Protein AF-A0A972W220-F1 (afdb_monomer_lite)

Structure (mmCIF, N/CA/C/O backbone):
data_AF-A0A972W220-F1
#
_entry.id   AF-A0A972W220-F1
#
loop_
_atom_site.group_PDB
_atom_site.id
_atom_site.type_symbol
_atom_site.label_atom_id
_atom_site.label_alt_id
_atom_site.label_comp_id
_atom_site.label_asym_id
_atom_site.label_entity_id
_atom_site.label_seq_id
_atom_site.pdbx_PDB_ins_code
_atom_site.Cartn_x
_atom_site.Cartn_y
_atom_site.Cartn_z
_atom_site.occupancy
_atom_site.B_iso_or_equiv
_atom_site.auth_seq_id
_atom_site.auth_comp_id
_atom_site.auth_asym_id
_atom_site.auth_atom_id
_atom_site.pdbx_PDB_model_num
ATOM 1 N N . MET A 1 1 ? 9.318 20.032 33.972 1.00 47.78 1 MET A N 1
ATOM 2 C CA . MET A 1 1 ? 9.803 18.734 33.452 1.00 47.78 1 MET A CA 1
ATOM 3 C C . MET A 1 1 ? 9.676 18.741 31.937 1.00 47.78 1 MET A C 1
ATOM 5 O O . MET A 1 1 ? 8.560 18.712 31.434 1.00 47.78 1 MET A O 1
ATOM 9 N N . PHE A 1 2 ? 10.791 18.842 31.211 1.00 47.16 2 PHE A N 1
ATOM 10 C CA . PHE A 1 2 ? 10.798 18.618 29.764 1.00 47.16 2 PHE A CA 1
ATOM 11 C C . PHE A 1 2 ? 10.597 17.121 29.523 1.00 47.16 2 PHE A C 1
ATOM 13 O O . PHE A 1 2 ? 11.426 16.321 29.953 1.00 47.16 2 PHE A O 1
ATOM 20 N N . LYS A 1 3 ? 9.493 16.726 28.880 1.00 51.78 3 LYS A N 1
ATOM 21 C CA . LYS A 1 3 ? 9.379 15.363 28.352 1.00 51.78 3 LYS A CA 1
ATOM 22 C C . LYS A 1 3 ? 10.434 15.221 27.248 1.00 51.78 3 LYS A C 1
ATOM 24 O O . LYS A 1 3 ? 10.446 16.069 26.350 1.00 51.78 3 LYS A O 1
ATOM 29 N N . PRO A 1 4 ? 11.330 14.222 27.296 1.00 51.16 4 PRO A N 1
ATOM 30 C CA . PRO A 1 4 ? 12.217 13.966 26.173 1.00 51.16 4 PRO A CA 1
ATOM 31 C C . PRO A 1 4 ? 11.346 13.690 24.943 1.00 51.16 4 PRO A C 1
ATOM 33 O O . PRO A 1 4 ? 10.414 12.890 25.015 1.00 51.16 4 PRO A O 1
ATOM 36 N N . LYS A 1 5 ? 11.603 14.399 23.835 1.00 55.78 5 LYS A N 1
ATOM 37 C CA . LYS A 1 5 ? 10.989 14.072 22.543 1.00 55.78 5 LYS A CA 1
ATOM 38 C C . LYS A 1 5 ? 11.353 12.621 22.246 1.00 55.78 5 LYS A C 1
ATOM 40 O O . LYS A 1 5 ? 12.543 12.309 22.187 1.00 55.78 5 LYS A O 1
ATOM 45 N N . GLU A 1 6 ? 10.354 11.754 22.109 1.00 55.34 6 GLU A N 1
ATOM 46 C CA . GLU A 1 6 ? 10.568 10.394 21.622 1.00 55.34 6 GLU A CA 1
ATOM 47 C C . GLU A 1 6 ? 11.373 10.493 20.325 1.00 55.34 6 GLU A C 1
ATOM 49 O O . GLU A 1 6 ? 10.974 11.189 19.386 1.00 55.34 6 GLU A O 1
ATOM 54 N N . LYS A 1 7 ? 12.571 9.895 20.311 1.00 63.00 7 LYS A N 1
ATOM 55 C CA . LYS A 1 7 ? 13.393 9.859 19.105 1.00 63.00 7 LYS A CA 1
ATOM 56 C C . LYS A 1 7 ? 12.599 9.097 18.055 1.00 63.00 7 LYS A C 1
ATOM 58 O O . LYS A 1 7 ? 12.294 7.922 18.243 1.00 63.00 7 LYS A O 1
ATOM 63 N N . SER A 1 8 ? 12.270 9.777 16.963 1.00 65.44 8 SER A N 1
ATOM 64 C CA . SER A 1 8 ? 11.749 9.128 15.768 1.00 65.44 8 SER A CA 1
ATOM 65 C C . SER A 1 8 ? 12.727 8.027 15.341 1.00 65.44 8 SER A C 1
ATOM 67 O O . SER A 1 8 ? 13.936 8.292 15.342 1.00 65.44 8 SER A O 1
ATOM 69 N N . PRO A 1 9 ? 12.240 6.825 14.990 1.00 68.62 9 PRO A N 1
ATOM 70 C CA . PRO A 1 9 ? 13.105 5.741 14.547 1.00 68.62 9 PRO A CA 1
ATOM 71 C C . PRO A 1 9 ? 13.945 6.196 13.355 1.00 68.62 9 PRO A C 1
ATOM 73 O O . PRO A 1 9 ? 13.474 6.921 12.476 1.00 68.62 9 PRO A O 1
ATOM 76 N N . THR A 1 10 ? 15.205 5.783 13.343 1.00 75.75 10 THR A N 1
ATOM 77 C CA . THR A 1 10 ? 16.113 6.047 12.228 1.00 75.75 10 THR A CA 1
ATOM 78 C C . THR A 1 10 ? 15.713 5.221 11.002 1.00 75.75 10 THR A C 1
ATOM 80 O O . THR A 1 10 ? 15.038 4.187 11.098 1.00 75.75 10 THR A O 1
ATOM 83 N N . THR A 1 11 ? 16.149 5.659 9.820 1.00 68.25 11 THR A N 1
ATOM 84 C CA . THR A 1 11 ? 15.954 4.925 8.558 1.00 68.25 11 THR A CA 1
ATOM 85 C C . THR A 1 11 ? 16.510 3.501 8.636 1.00 68.25 11 THR A C 1
ATOM 87 O O . THR A 1 11 ? 15.911 2.565 8.104 1.00 68.25 11 THR A O 1
ATOM 90 N N . GLU A 1 12 ? 17.622 3.315 9.347 1.00 70.19 12 GLU A N 1
ATOM 91 C CA . GLU A 1 12 ? 18.289 2.023 9.511 1.00 70.19 12 GLU A CA 1
ATOM 92 C C . GLU A 1 12 ? 17.514 1.083 10.446 1.00 70.19 12 GLU A C 1
ATOM 94 O O . GLU A 1 12 ? 17.281 -0.077 10.102 1.00 70.19 12 GLU A O 1
ATOM 99 N N . GLU A 1 13 ? 17.004 1.589 11.573 1.00 69.31 13 GLU A N 1
ATOM 100 C CA . GLU A 1 13 ? 16.119 0.828 12.470 1.00 69.31 13 GLU A CA 1
ATOM 101 C C . GLU A 1 13 ? 14.826 0.404 11.763 1.00 69.31 13 GLU A C 1
ATOM 103 O O . GLU A 1 13 ? 14.391 -0.744 11.884 1.00 69.31 13 GLU A O 1
ATOM 108 N N . THR A 1 14 ? 14.247 1.303 10.966 1.00 70.94 14 THR A N 1
ATOM 109 C CA . THR A 1 14 ? 13.026 1.036 10.192 1.00 70.94 14 THR A CA 1
ATOM 110 C C . THR A 1 14 ? 13.269 -0.022 9.114 1.00 70.94 14 THR A C 1
ATOM 112 O O . THR A 1 14 ? 12.505 -0.980 8.999 1.00 70.94 14 THR A O 1
ATOM 115 N N . SER A 1 15 ? 14.372 0.090 8.370 1.00 66.31 15 SER A N 1
ATOM 116 C CA . SER A 1 15 ? 14.747 -0.883 7.333 1.00 66.31 15 SER A CA 1
ATOM 117 C C . SER A 1 15 ? 15.001 -2.271 7.921 1.00 66.31 15 SER A C 1
ATOM 119 O O . SER A 1 15 ? 14.608 -3.287 7.339 1.00 66.31 15 SER A O 1
ATOM 121 N N . ARG A 1 16 ? 15.607 -2.330 9.112 1.00 72.19 16 ARG A N 1
ATOM 122 C CA . ARG A 1 16 ? 15.859 -3.580 9.836 1.00 72.19 16 ARG A CA 1
ATOM 123 C C . ARG A 1 16 ? 14.563 -4.216 10.328 1.00 72.19 16 ARG A C 1
ATOM 125 O O . ARG A 1 16 ? 14.398 -5.423 10.179 1.00 72.19 16 ARG A O 1
ATOM 132 N N . LEU A 1 17 ? 13.628 -3.420 10.850 1.00 74.25 17 LEU A N 1
ATOM 133 C CA . LEU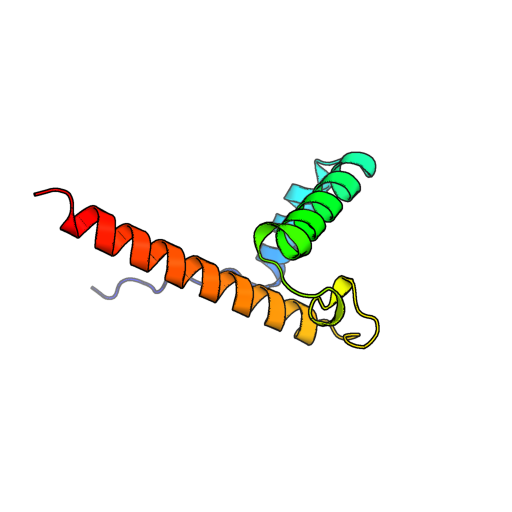 A 1 17 ? 12.303 -3.894 11.253 1.00 74.25 17 LEU A CA 1
ATOM 134 C C . LEU A 1 17 ? 11.546 -4.490 10.061 1.00 74.25 17 LEU A C 1
ATOM 136 O O . LEU A 1 17 ? 11.068 -5.617 10.149 1.00 74.25 17 LEU A O 1
ATOM 140 N N . ILE A 1 18 ? 11.486 -3.768 8.938 1.00 74.19 18 ILE A N 1
ATOM 141 C CA . ILE A 1 18 ? 10.838 -4.249 7.711 1.00 74.19 18 ILE A CA 1
ATOM 142 C C . ILE A 1 18 ? 11.508 -5.542 7.246 1.00 74.19 18 ILE A C 1
ATOM 144 O O . ILE A 1 18 ? 10.823 -6.530 7.008 1.00 74.19 18 ILE A O 1
ATOM 148 N N . SER A 1 19 ? 12.839 -5.593 7.211 1.00 73.94 19 SER A N 1
ATOM 149 C CA . SER A 1 19 ? 13.568 -6.803 6.814 1.00 73.94 19 SER A CA 1
ATOM 150 C C . SER A 1 19 ? 13.269 -7.996 7.724 1.00 73.94 19 SER A C 1
ATOM 152 O O . SER A 1 19 ? 13.103 -9.107 7.232 1.00 73.94 19 SER A O 1
ATOM 154 N N . VAL A 1 20 ? 13.149 -7.785 9.037 1.00 79.38 20 VAL A N 1
ATOM 155 C CA . VAL A 1 20 ? 12.787 -8.833 10.008 1.00 79.38 20 VAL A CA 1
ATOM 156 C C . VAL A 1 20 ? 11.328 -9.271 9.868 1.00 79.38 20 VAL A C 1
ATOM 158 O O . VAL A 1 20 ? 11.020 -10.446 10.050 1.00 79.38 20 VAL A O 1
ATOM 161 N N . LEU A 1 21 ? 10.416 -8.351 9.557 1.00 74.38 21 LEU A N 1
ATOM 162 C CA . LEU A 1 21 ? 9.015 -8.686 9.303 1.00 74.38 21 LEU A CA 1
ATOM 163 C C . LEU A 1 21 ? 8.887 -9.493 8.009 1.00 74.38 21 LEU A C 1
ATOM 165 O O . LEU A 1 21 ? 8.246 -10.540 7.999 1.00 74.38 21 LEU A O 1
ATOM 169 N N . PHE A 1 22 ? 9.562 -9.055 6.947 1.00 76.56 22 PHE A N 1
ATOM 170 C CA . PHE A 1 22 ? 9.542 -9.720 5.650 1.00 76.56 22 PHE A CA 1
ATOM 171 C C . PHE A 1 22 ? 10.331 -11.034 5.641 1.00 76.56 22 PHE A C 1
ATOM 173 O O . PHE A 1 22 ? 9.959 -11.947 4.910 1.00 76.56 22 PHE A O 1
ATOM 180 N N . SER A 1 23 ? 11.379 -11.200 6.453 1.00 81.44 23 SER A N 1
ATOM 181 C CA . SER A 1 23 ? 12.159 -12.450 6.502 1.00 81.44 23 SER A CA 1
ATOM 182 C C . SER A 1 23 ? 11.364 -13.652 7.019 1.00 81.44 23 SER A C 1
ATOM 184 O O . SER A 1 23 ? 11.735 -14.788 6.741 1.00 81.44 23 SER A O 1
ATOM 186 N N . ARG A 1 24 ? 10.255 -13.412 7.727 1.00 81.56 24 ARG A N 1
ATOM 187 C CA . ARG A 1 24 ? 9.347 -14.455 8.233 1.00 81.56 24 ARG A CA 1
ATOM 188 C C . ARG A 1 24 ? 8.399 -15.007 7.169 1.00 81.56 24 ARG A C 1
ATOM 190 O O . ARG A 1 24 ? 7.707 -15.988 7.432 1.00 81.56 24 ARG A O 1
ATOM 197 N N . PHE A 1 25 ? 8.348 -14.379 5.997 1.00 85.50 25 PHE A N 1
ATOM 198 C CA . PHE A 1 25 ? 7.508 -14.802 4.887 1.00 85.50 25 PHE A CA 1
ATOM 199 C C . PHE A 1 25 ? 8.356 -15.482 3.810 1.00 85.50 25 PHE A C 1
ATOM 201 O O . PHE A 1 25 ? 9.419 -14.986 3.419 1.00 85.50 25 PHE A O 1
ATOM 208 N N . ASP A 1 26 ? 7.863 -16.616 3.315 1.00 88.25 26 ASP A N 1
ATOM 209 C CA . ASP A 1 26 ? 8.349 -17.212 2.075 1.00 88.25 26 ASP A CA 1
ATOM 210 C C . ASP A 1 26 ? 8.058 -16.284 0.877 1.00 88.25 26 ASP A C 1
ATOM 212 O O . ASP A 1 26 ? 7.350 -15.277 0.985 1.00 88.25 26 ASP A O 1
ATOM 216 N N . ALA A 1 27 ? 8.674 -16.579 -0.268 1.00 86.88 27 ALA A N 1
ATOM 217 C CA . ALA A 1 27 ? 8.531 -15.753 -1.465 1.00 86.88 27 ALA A CA 1
ATOM 218 C C . ALA A 1 27 ? 7.064 -15.629 -1.915 1.00 86.88 27 ALA A C 1
ATOM 220 O O . ALA A 1 27 ? 6.633 -14.540 -2.281 1.00 86.88 27 ALA A O 1
ATOM 221 N N . GLU A 1 28 ? 6.290 -16.710 -1.811 1.00 89.88 28 GLU A N 1
ATOM 222 C CA . GLU A 1 28 ? 4.878 -16.745 -2.195 1.00 89.88 28 GLU A CA 1
ATOM 223 C C . GLU A 1 28 ? 4.035 -15.795 -1.334 1.00 89.88 28 GLU A C 1
ATOM 225 O O . GLU A 1 28 ? 3.294 -14.964 -1.860 1.00 89.88 28 GLU A O 1
ATOM 230 N N . LYS A 1 29 ? 4.210 -15.829 -0.009 1.00 85.44 29 LYS A N 1
ATOM 231 C CA . LYS A 1 29 ? 3.523 -14.925 0.920 1.00 85.44 29 LYS A CA 1
ATOM 232 C C . LYS A 1 29 ? 3.927 -13.474 0.728 1.00 85.44 29 LYS A C 1
ATOM 234 O O . LYS A 1 29 ? 3.077 -12.603 0.883 1.00 85.44 29 LYS A O 1
ATOM 239 N N . LYS A 1 30 ? 5.189 -13.196 0.386 1.00 84.44 30 LYS A N 1
ATOM 240 C CA . LYS A 1 30 ? 5.629 -11.831 0.050 1.00 84.44 30 LYS A CA 1
ATOM 241 C C . LYS A 1 30 ? 4.905 -11.313 -1.184 1.00 84.44 30 LYS A C 1
ATOM 243 O O . LYS A 1 30 ? 4.366 -10.213 -1.140 1.00 84.44 30 LYS A O 1
ATOM 248 N N . THR A 1 31 ? 4.856 -12.113 -2.246 1.00 87.19 31 THR A N 1
ATOM 249 C CA . THR A 1 31 ? 4.128 -11.770 -3.472 1.00 87.19 31 THR A CA 1
ATOM 250 C C . THR A 1 31 ? 2.644 -11.565 -3.193 1.00 87.19 31 THR A C 1
ATOM 252 O O . THR A 1 31 ? 2.081 -10.567 -3.630 1.00 87.19 31 THR A O 1
ATOM 255 N N . LEU A 1 32 ? 2.020 -12.443 -2.403 1.00 89.44 32 LEU A N 1
ATOM 256 C CA . LEU A 1 32 ? 0.626 -12.282 -1.994 1.00 89.44 32 LEU A CA 1
ATOM 257 C C . LEU A 1 32 ? 0.398 -10.953 -1.257 1.00 89.44 32 LEU A C 1
ATOM 259 O O . LEU A 1 32 ? -0.549 -10.239 -1.568 1.00 89.44 32 LEU A O 1
ATOM 263 N N . LEU A 1 33 ? 1.269 -10.605 -0.306 1.00 85.69 33 LEU A N 1
ATOM 264 C CA . LEU A 1 33 ? 1.186 -9.353 0.453 1.00 85.69 33 LEU A CA 1
ATOM 265 C C . LEU A 1 33 ? 1.294 -8.119 -0.447 1.00 85.69 33 LEU A C 1
ATOM 267 O O . LEU A 1 33 ? 0.511 -7.187 -0.287 1.00 85.69 33 LEU A O 1
ATOM 271 N N . LEU A 1 34 ? 2.234 -8.120 -1.394 1.00 86.44 34 LEU A N 1
ATOM 272 C CA . LEU A 1 34 ? 2.395 -7.023 -2.351 1.00 86.44 34 LEU A CA 1
ATOM 273 C C . LEU A 1 34 ? 1.163 -6.892 -3.254 1.00 86.44 34 LEU A C 1
ATOM 275 O O . LEU A 1 34 ? 0.611 -5.804 -3.367 1.00 86.44 34 LEU A O 1
ATOM 279 N N . ASN A 1 35 ? 0.646 -8.007 -3.774 1.00 90.38 35 ASN A N 1
ATOM 280 C CA . ASN A 1 35 ? -0.565 -8.004 -4.595 1.00 90.38 35 ASN A CA 1
ATOM 281 C C . ASN A 1 35 ? -1.799 -7.507 -3.824 1.00 90.38 35 ASN A C 1
ATOM 283 O O . ASN A 1 35 ? -2.669 -6.861 -4.402 1.00 90.38 35 ASN A O 1
ATOM 287 N N . LEU A 1 36 ? -1.896 -7.797 -2.521 1.00 90.38 36 LEU A N 1
ATOM 288 C CA . LEU A 1 36 ? -2.967 -7.268 -1.670 1.00 90.38 36 LEU A CA 1
ATOM 289 C C . LEU A 1 36 ? -2.852 -5.750 -1.489 1.00 90.38 36 LEU A C 1
ATOM 291 O O . LEU A 1 36 ? -3.870 -5.060 -1.509 1.00 90.38 36 LEU A O 1
ATOM 295 N N . ILE A 1 37 ? -1.631 -5.229 -1.341 1.00 86.62 37 ILE A N 1
ATOM 296 C CA . ILE A 1 37 ? -1.384 -3.782 -1.280 1.00 86.62 37 ILE A CA 1
ATOM 297 C C . ILE A 1 37 ? -1.794 -3.128 -2.603 1.00 86.62 37 ILE A C 1
ATOM 299 O O . ILE A 1 37 ? -2.526 -2.138 -2.583 1.00 86.62 37 ILE A O 1
ATOM 303 N N . ASP A 1 38 ? -1.396 -3.705 -3.736 1.00 90.50 38 ASP A N 1
ATOM 304 C CA . ASP A 1 38 ? -1.771 -3.207 -5.062 1.00 90.50 38 ASP A CA 1
ATOM 305 C C . ASP A 1 38 ? -3.288 -3.223 -5.248 1.00 90.50 38 ASP A C 1
ATOM 307 O O . ASP A 1 38 ? -3.880 -2.224 -5.658 1.00 90.50 38 ASP A O 1
ATOM 311 N N . HIS A 1 39 ? -3.943 -4.326 -4.875 1.00 91.75 39 HIS A N 1
ATOM 312 C CA . HIS A 1 39 ? -5.394 -4.444 -4.960 1.00 91.75 39 HIS A CA 1
ATOM 313 C C . HIS A 1 39 ? -6.099 -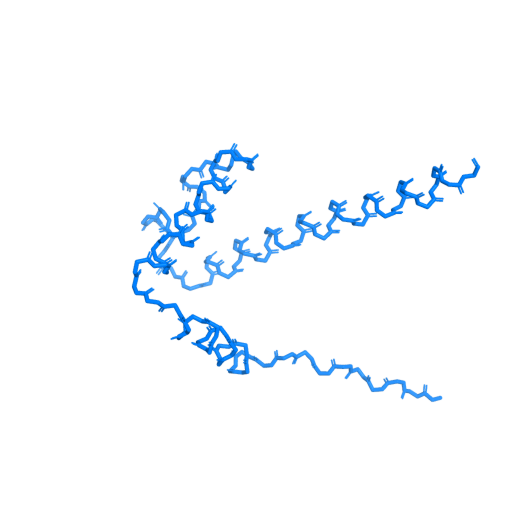3.359 -4.145 1.00 91.75 39 HIS A C 1
ATOM 315 O O . HIS A 1 39 ? -6.992 -2.697 -4.672 1.00 91.75 39 HIS A O 1
ATOM 321 N N . PHE A 1 40 ? -5.672 -3.144 -2.901 1.00 87.88 40 PHE A N 1
ATOM 322 C CA . PHE A 1 40 ? -6.231 -2.118 -2.025 1.00 87.88 40 PHE A CA 1
ATOM 323 C C . PHE A 1 40 ? -6.068 -0.708 -2.614 1.00 87.88 40 PHE A C 1
ATOM 325 O O . PHE A 1 40 ? -7.018 0.075 -2.657 1.00 87.88 40 PHE A O 1
ATOM 332 N N . VAL A 1 41 ? -4.878 -0.380 -3.121 1.00 89.00 41 VAL A N 1
ATOM 333 C CA . VAL A 1 41 ? -4.594 0.937 -3.713 1.00 89.00 41 VAL A CA 1
ATOM 334 C C . VAL A 1 41 ? -5.432 1.178 -4.973 1.00 89.00 41 VAL A C 1
ATOM 336 O O . VAL A 1 41 ? -6.039 2.242 -5.119 1.00 89.00 41 VAL A O 1
ATOM 339 N N . LEU A 1 42 ? -5.501 0.194 -5.871 1.00 91.12 42 LEU A N 1
ATOM 340 C CA . LEU A 1 42 ? -6.167 0.346 -7.164 1.00 91.12 42 LEU A CA 1
ATOM 341 C C . LEU A 1 42 ? -7.694 0.235 -7.072 1.00 91.12 42 LEU A C 1
ATOM 343 O O . LEU A 1 42 ? -8.399 0.978 -7.750 1.00 91.12 42 LEU A O 1
ATOM 347 N N . ASN A 1 43 ? -8.219 -0.680 -6.254 1.00 91.25 43 ASN A N 1
ATOM 348 C CA . ASN A 1 43 ? -9.647 -1.018 -6.250 1.00 91.25 43 ASN A CA 1
ATOM 349 C C . ASN A 1 43 ? -10.403 -0.336 -5.111 1.00 91.25 43 ASN A C 1
ATOM 351 O O . ASN A 1 43 ? -11.451 0.267 -5.353 1.00 91.25 43 ASN A O 1
ATOM 355 N N . ASP A 1 44 ? -9.865 -0.382 -3.891 1.00 85.00 44 ASP A N 1
ATOM 356 C CA . ASP A 1 44 ? -10.555 0.164 -2.719 1.00 85.00 44 ASP A CA 1
ATOM 357 C C . ASP A 1 44 ? -10.369 1.680 -2.633 1.00 85.00 44 ASP A C 1
ATOM 359 O O . ASP A 1 44 ? -11.340 2.429 -2.496 1.00 85.00 44 ASP A O 1
ATOM 363 N N . LEU A 1 45 ? -9.126 2.152 -2.784 1.00 84.06 45 LEU A N 1
ATOM 364 C CA . LEU A 1 45 ? -8.819 3.586 -2.810 1.00 84.06 45 LEU A CA 1
ATOM 365 C C . LEU A 1 45 ? -9.063 4.233 -4.177 1.00 84.06 45 LEU A C 1
ATOM 367 O O . LEU A 1 45 ? -9.111 5.462 -4.260 1.00 84.06 45 LEU A O 1
ATOM 371 N N . LYS A 1 46 ? -9.240 3.430 -5.235 1.00 88.44 46 LYS A N 1
ATOM 372 C CA . LYS A 1 46 ? -9.469 3.893 -6.614 1.00 88.44 46 LYS A CA 1
ATOM 373 C C . LYS A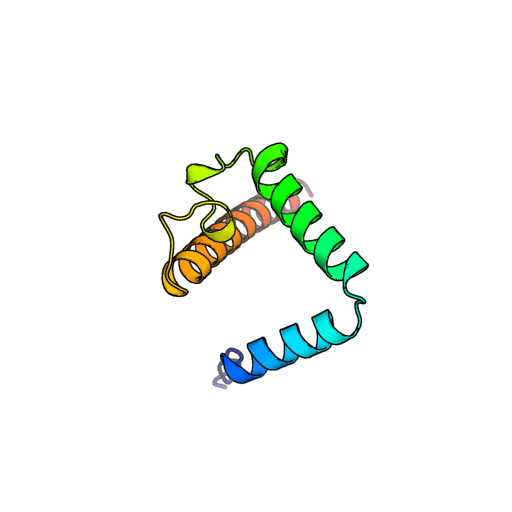 1 46 ? -8.373 4.830 -7.130 1.00 88.44 46 LYS A C 1
ATOM 375 O O . LYS A 1 46 ? -8.651 5.741 -7.912 1.00 88.44 46 LYS A O 1
ATOM 380 N N . ILE A 1 47 ? -7.132 4.626 -6.685 1.00 86.62 47 ILE A N 1
ATOM 381 C CA . ILE A 1 47 ? -5.984 5.389 -7.173 1.00 86.62 47 ILE A CA 1
ATOM 382 C C . ILE A 1 47 ? -5.601 4.824 -8.546 1.00 86.62 47 ILE A C 1
ATOM 384 O O . ILE A 1 47 ? -5.369 3.621 -8.657 1.00 86.62 47 ILE A O 1
ATOM 388 N N . PRO A 1 48 ? -5.535 5.649 -9.605 1.00 89.81 48 PRO A N 1
ATOM 389 C CA . PRO A 1 48 ? -5.138 5.171 -10.921 1.00 89.81 48 PRO A CA 1
ATOM 390 C C . PRO A 1 48 ? -3.723 4.586 -10.914 1.00 89.81 48 PRO A C 1
ATOM 392 O O . PRO A 1 48 ? -2.817 5.170 -10.327 1.00 89.81 48 PRO A O 1
ATOM 395 N N . GLU A 1 49 ? -3.511 3.494 -11.649 1.00 89.94 49 GLU A N 1
ATOM 396 C CA . GLU A 1 49 ? -2.217 2.795 -11.732 1.00 89.94 49 GLU A CA 1
ATOM 397 C C . GLU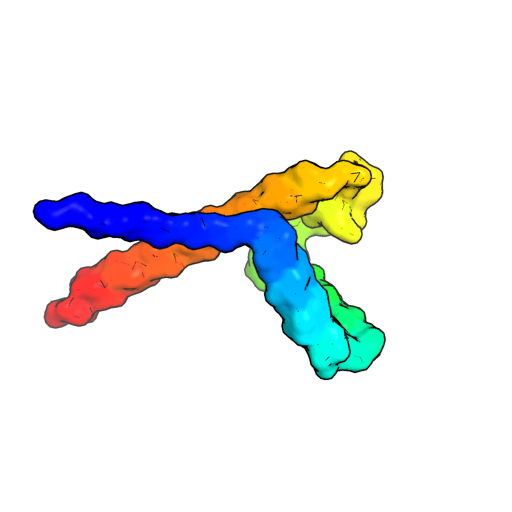 A 1 49 ? -1.057 3.721 -12.122 1.00 89.94 49 GLU A C 1
ATOM 399 O O . GLU A 1 49 ? 0.007 3.685 -11.513 1.00 89.94 49 GLU A O 1
ATOM 404 N N . HIS A 1 50 ? -1.291 4.655 -13.051 1.00 89.06 50 HIS A N 1
ATOM 405 C CA . HIS A 1 50 ? -0.291 5.643 -13.463 1.00 89.06 50 HIS A CA 1
ATOM 406 C C . HIS A 1 50 ? 0.121 6.627 -12.351 1.00 89.06 50 HIS A C 1
ATOM 408 O O . HIS A 1 50 ? 1.037 7.415 -12.557 1.00 89.06 50 HIS A O 1
ATOM 414 N N . GLN A 1 51 ? -0.546 6.639 -11.199 1.00 85.94 51 GLN A N 1
ATOM 415 C CA . GLN A 1 51 ? -0.180 7.461 -10.041 1.00 85.94 51 GLN A CA 1
ATOM 416 C C . GLN A 1 51 ? 0.537 6.652 -8.957 1.00 85.94 51 GLN A C 1
ATOM 418 O O . GLN A 1 51 ? 0.993 7.234 -7.976 1.00 85.94 51 GLN A O 1
ATOM 423 N N . VAL A 1 52 ? 0.635 5.329 -9.117 1.00 88.50 52 VAL A N 1
ATOM 424 C CA . VAL A 1 52 ? 1.280 4.426 -8.165 1.00 88.50 52 VAL A CA 1
ATOM 425 C C . VAL A 1 52 ? 2.742 4.228 -8.582 1.00 88.50 52 VAL A C 1
ATOM 427 O O . VAL A 1 52 ? 2.994 3.624 -9.625 1.00 88.50 52 VAL A O 1
ATOM 430 N N . PRO A 1 53 ? 3.729 4.691 -7.792 1.00 88.00 53 PRO A N 1
ATOM 431 C CA . PRO A 1 53 ? 5.120 4.730 -8.243 1.00 88.00 53 PRO A CA 1
ATOM 432 C C . PRO A 1 53 ? 5.719 3.366 -8.600 1.00 88.00 53 PRO A C 1
ATOM 434 O O . PRO A 1 53 ? 6.458 3.250 -9.564 1.00 88.00 53 PRO A O 1
ATOM 437 N N . TRP A 1 54 ? 5.386 2.306 -7.859 1.00 87.25 54 TRP A N 1
ATOM 438 C CA . TRP A 1 54 ? 5.931 0.962 -8.114 1.00 87.25 54 TRP A CA 1
ATOM 439 C C . TRP A 1 54 ? 5.225 0.194 -9.238 1.00 87.25 54 TRP A C 1
ATOM 441 O O . TRP A 1 54 ? 5.698 -0.872 -9.620 1.00 87.25 54 TRP A O 1
ATOM 451 N N . LEU A 1 55 ? 4.129 0.735 -9.778 1.00 87.25 55 LEU A N 1
ATOM 452 C CA . LEU A 1 55 ? 3.437 0.196 -10.954 1.00 87.25 55 LEU A CA 1
ATOM 453 C C . LEU A 1 55 ? 3.679 1.054 -12.205 1.00 87.25 55 LEU A C 1
ATOM 455 O O . LEU A 1 55 ? 3.324 0.649 -13.307 1.00 87.25 55 LEU A O 1
ATOM 459 N N . ASN A 1 56 ? 4.309 2.225 -12.061 1.00 85.25 56 ASN A N 1
ATOM 460 C CA . ASN A 1 56 ? 4.547 3.148 -13.160 1.00 85.25 56 ASN A CA 1
ATOM 461 C C . ASN A 1 56 ? 6.043 3.416 -13.363 1.00 85.25 56 ASN A C 1
ATOM 463 O O . ASN A 1 56 ? 6.692 4.089 -12.568 1.00 85.25 56 ASN A O 1
ATOM 467 N N . SER A 1 57 ? 6.550 2.995 -14.521 1.00 79.56 57 SER A N 1
ATOM 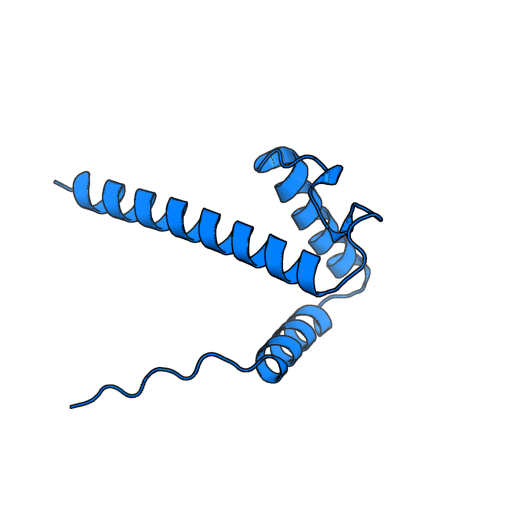468 C CA . SER A 1 57 ? 7.941 3.170 -14.958 1.00 79.56 57 SER A CA 1
ATOM 469 C C . SER A 1 57 ? 8.417 4.623 -15.093 1.00 79.56 57 SER A C 1
ATOM 471 O O . SER A 1 57 ? 9.603 4.853 -15.319 1.00 79.56 57 SER A O 1
ATOM 473 N N . ASN A 1 58 ? 7.523 5.610 -15.015 1.00 80.94 58 ASN A N 1
ATOM 474 C CA . ASN A 1 58 ? 7.886 7.028 -15.006 1.00 80.94 58 ASN A CA 1
ATOM 475 C C . ASN A 1 58 ? 8.372 7.502 -13.625 1.00 80.94 58 ASN A C 1
ATOM 477 O O . ASN A 1 58 ? 9.012 8.549 -13.546 1.00 80.94 58 ASN A O 1
ATOM 481 N N . PHE A 1 59 ? 8.105 6.740 -12.560 1.00 76.75 59 PHE A N 1
ATOM 482 C CA . PHE A 1 59 ? 8.571 7.009 -11.199 1.00 76.75 59 PHE A CA 1
ATOM 483 C C . PHE A 1 59 ? 9.701 6.033 -10.860 1.00 76.75 59 PHE A C 1
ATOM 485 O O . PHE A 1 59 ? 9.475 4.941 -10.352 1.00 76.75 59 PHE A O 1
ATOM 492 N N . ASN A 1 60 ? 10.933 6.408 -11.204 1.00 71.88 60 ASN A N 1
ATOM 493 C CA . ASN A 1 60 ? 12.092 5.506 -11.138 1.00 71.88 60 ASN A CA 1
ATOM 494 C C . ASN A 1 60 ? 13.043 5.783 -9.967 1.00 71.88 60 ASN A C 1
ATOM 496 O O . ASN A 1 60 ? 14.121 5.187 -9.910 1.00 71.88 60 ASN A O 1
ATOM 500 N N . ASN A 1 61 ? 12.703 6.693 -9.051 1.00 81.19 61 ASN A N 1
ATOM 501 C CA . ASN A 1 61 ? 13.556 6.999 -7.905 1.00 81.19 61 ASN A CA 1
ATOM 502 C C . ASN A 1 61 ? 12.867 6.665 -6.575 1.00 81.19 61 ASN A C 1
ATOM 504 O O . ASN A 1 61 ? 11.647 6.714 -6.445 1.00 81.19 61 ASN A O 1
ATOM 508 N N . LEU A 1 62 ? 13.686 6.334 -5.571 1.00 79.50 62 LEU A N 1
ATOM 509 C CA . LEU A 1 62 ? 13.247 5.998 -4.214 1.00 79.50 62 LEU A CA 1
ATOM 510 C C . LEU A 1 62 ? 12.396 7.114 -3.575 1.00 79.50 62 LEU A C 1
ATOM 512 O O . LEU A 1 62 ? 11.482 6.825 -2.801 1.00 79.50 62 LEU A O 1
ATOM 516 N N . ASP A 1 63 ? 12.694 8.375 -3.894 1.00 79.25 63 ASP A N 1
ATOM 517 C CA . ASP A 1 63 ? 12.034 9.539 -3.304 1.00 79.25 63 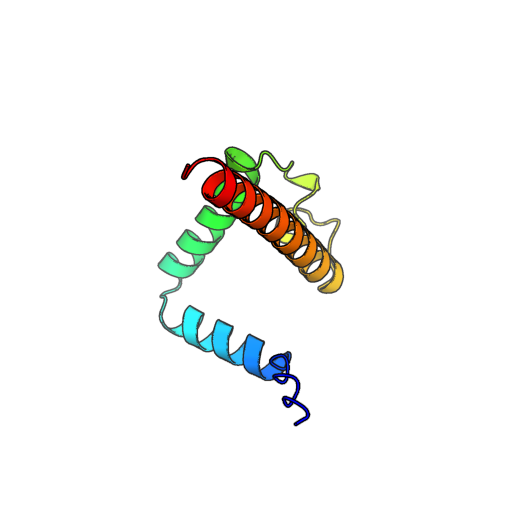ASP A CA 1
ATOM 518 C C . ASP A 1 63 ? 10.557 9.620 -3.708 1.00 79.25 63 ASP A C 1
ATOM 520 O O . ASP A 1 63 ? 9.715 9.912 -2.858 1.00 79.25 63 ASP A O 1
ATOM 524 N N . ASP A 1 64 ? 10.218 9.262 -4.948 1.00 78.06 64 ASP A N 1
ATOM 525 C CA . ASP A 1 64 ? 8.842 9.207 -5.450 1.00 78.06 64 ASP A CA 1
ATOM 526 C C . ASP A 1 64 ? 8.010 8.159 -4.695 1.00 78.06 64 ASP A C 1
ATOM 528 O O . ASP A 1 64 ? 6.873 8.424 -4.287 1.00 78.06 64 ASP A O 1
ATOM 532 N N . HIS A 1 65 ? 8.593 6.984 -4.422 1.00 82.38 65 HIS A N 1
ATOM 533 C CA . HIS A 1 65 ? 7.947 5.948 -3.609 1.00 82.38 65 HIS A CA 1
ATOM 534 C C . HIS A 1 65 ? 7.724 6.430 -2.168 1.00 82.38 65 HIS A C 1
ATOM 536 O O . HIS A 1 65 ? 6.622 6.299 -1.626 1.00 82.38 65 HIS A O 1
ATOM 542 N N . CYS A 1 66 ? 8.754 7.015 -1.546 1.00 78.62 66 CYS A N 1
ATOM 543 C CA . CYS A 1 66 ? 8.677 7.564 -0.191 1.00 78.62 66 CYS A CA 1
ATOM 544 C C . CYS A 1 66 ? 7.626 8.676 -0.090 1.00 78.62 66 CYS A C 1
ATOM 546 O O . CYS A 1 66 ? 6.853 8.725 0.871 1.00 78.62 66 CYS A O 1
ATOM 548 N N . TYR A 1 67 ? 7.575 9.558 -1.086 1.00 82.12 67 TYR A N 1
ATOM 549 C CA . TYR A 1 67 ? 6.616 10.649 -1.153 1.00 82.12 67 TYR A CA 1
ATOM 550 C C . TYR A 1 67 ? 5.177 10.131 -1.247 1.00 82.12 67 TYR A C 1
ATOM 552 O O . TYR A 1 67 ? 4.335 10.529 -0.438 1.00 82.12 67 TYR A O 1
ATOM 560 N N . PHE A 1 68 ? 4.902 9.184 -2.149 1.00 85.56 68 PHE A N 1
ATOM 561 C CA . PHE A 1 68 ? 3.578 8.570 -2.273 1.00 85.56 68 PHE A CA 1
ATOM 562 C C . PHE A 1 68 ? 3.123 7.909 -0.966 1.00 85.56 68 PHE A C 1
ATOM 564 O O . PHE A 1 68 ? 2.019 8.168 -0.484 1.00 85.56 68 PHE A O 1
ATOM 571 N N . LEU A 1 69 ? 3.986 7.109 -0.334 1.00 84.12 69 LEU A N 1
ATOM 572 C CA . LEU A 1 69 ? 3.663 6.448 0.933 1.00 84.12 69 LEU A CA 1
ATOM 573 C C . LEU A 1 69 ? 3.404 7.453 2.066 1.00 84.12 69 LEU A C 1
ATOM 575 O O . LEU A 1 69 ? 2.506 7.241 2.886 1.00 84.12 69 LEU A O 1
ATOM 579 N N . ASN A 1 70 ? 4.131 8.573 2.097 1.00 80.19 70 ASN A N 1
ATOM 580 C CA . ASN A 1 70 ? 3.866 9.657 3.042 1.00 80.19 70 ASN A CA 1
ATOM 581 C C . ASN A 1 70 ? 2.489 10.292 2.814 1.00 80.19 70 ASN A C 1
ATOM 583 O O . ASN A 1 70 ? 1.768 10.534 3.784 1.00 80.19 70 ASN A O 1
ATOM 587 N N . LEU A 1 71 ? 2.088 10.518 1.560 1.00 82.25 71 LEU A N 1
ATOM 588 C CA . LEU A 1 71 ? 0.752 11.028 1.240 1.00 82.25 71 LEU A CA 1
ATOM 589 C C . LEU A 1 71 ? -0.351 10.057 1.679 1.00 82.25 71 LEU A C 1
ATOM 591 O O . LEU A 1 71 ? -1.305 10.485 2.330 1.00 82.25 71 LEU A O 1
ATOM 595 N N . VAL A 1 72 ? -0.199 8.757 1.405 1.00 83.06 72 VAL A N 1
ATOM 596 C CA . VAL A 1 72 ? -1.146 7.720 1.859 1.00 83.06 72 VAL A CA 1
ATOM 597 C C . VAL A 1 72 ? -1.253 7.715 3.384 1.00 83.06 72 VAL A C 1
ATOM 599 O O . VAL A 1 72 ? -2.355 7.712 3.936 1.00 83.06 72 VAL A O 1
ATOM 602 N N . ARG A 1 73 ? -0.118 7.794 4.088 1.00 80.69 73 ARG A N 1
ATOM 603 C CA . ARG A 1 73 ? -0.085 7.864 5.554 1.00 80.69 73 ARG A CA 1
ATOM 604 C C . ARG A 1 73 ? -0.811 9.098 6.090 1.00 80.69 73 ARG A C 1
ATOM 606 O O . ARG A 1 73 ? -1.557 8.986 7.062 1.00 80.69 73 ARG A O 1
ATOM 613 N N . LEU A 1 74 ? -0.608 10.265 5.477 1.00 77.00 74 LEU A N 1
ATOM 614 C CA . LEU A 1 74 ? -1.286 11.505 5.865 1.00 77.00 74 LEU A CA 1
ATOM 615 C C . LEU A 1 74 ? -2.795 11.434 5.604 1.00 77.00 74 LEU A C 1
ATOM 617 O O . LEU A 1 74 ? -3.581 11.855 6.455 1.00 77.00 74 LEU A O 1
ATOM 621 N N . ALA A 1 75 ? -3.208 10.867 4.468 1.00 76.75 75 ALA A N 1
ATOM 622 C CA . ALA A 1 75 ? -4.614 10.657 4.140 1.00 76.75 75 ALA A CA 1
ATOM 623 C C . ALA A 1 75 ? -5.294 9.738 5.167 1.00 76.75 75 ALA A C 1
ATOM 625 O O . ALA A 1 75 ? -6.345 10.089 5.707 1.00 76.75 75 ALA A O 1
ATOM 626 N N . TYR A 1 76 ? -4.650 8.620 5.512 1.00 79.75 76 TYR A N 1
ATOM 627 C CA . TYR A 1 76 ? -5.124 7.713 6.555 1.00 79.75 76 TYR A CA 1
ATOM 628 C C . TYR A 1 76 ? -5.236 8.409 7.918 1.00 79.75 76 TYR A C 1
ATOM 630 O O . TYR A 1 76 ? -6.276 8.328 8.569 1.00 79.75 76 TYR A O 1
ATOM 638 N N . ALA A 1 77 ? -4.205 9.152 8.336 1.00 76.38 77 ALA A N 1
ATOM 639 C CA . ALA A 1 77 ? -4.219 9.882 9.604 1.00 76.38 77 ALA A CA 1
ATOM 640 C C . ALA A 1 77 ? -5.361 10.910 9.671 1.00 76.38 77 ALA A C 1
ATOM 642 O O . ALA A 1 77 ? -6.007 11.051 10.709 1.00 76.38 77 ALA A O 1
ATOM 643 N N . LYS A 1 78 ? -5.649 11.599 8.559 1.00 75.19 78 LYS A N 1
ATOM 644 C CA . LYS A 1 78 ? -6.768 12.543 8.471 1.00 75.19 78 LYS A CA 1
ATOM 645 C C . LYS A 1 78 ? -8.116 11.836 8.622 1.00 75.19 78 LYS A C 1
ATOM 647 O O . LYS A 1 78 ? -8.945 12.310 9.393 1.00 75.19 78 LYS A O 1
ATOM 652 N N . LEU A 1 79 ? -8.318 10.713 7.928 1.00 75.31 79 LEU A N 1
ATOM 653 C CA . LEU A 1 79 ? -9.539 9.910 8.044 1.00 75.31 79 LEU A CA 1
ATOM 654 C C . LEU A 1 79 ? -9.736 9.405 9.474 1.00 75.31 79 LEU A C 1
ATOM 656 O O . LEU A 1 79 ? -10.798 9.619 10.048 1.00 75.31 79 LEU A O 1
ATOM 660 N N . PHE A 1 80 ? -8.695 8.827 10.075 1.00 77.69 80 PHE A N 1
ATOM 661 C CA . PHE A 1 80 ? -8.745 8.324 11.444 1.00 77.69 80 PHE A CA 1
ATOM 662 C C . PHE A 1 80 ? -9.070 9.430 12.456 1.00 77.69 80 PHE A C 1
ATOM 664 O O . PHE A 1 80 ? -9.944 9.256 13.301 1.00 77.69 80 PHE A O 1
ATOM 671 N N . ASN A 1 81 ? -8.435 10.599 12.328 1.00 79.00 81 ASN A N 1
ATOM 672 C CA . ASN A 1 81 ? -8.725 11.748 13.182 1.00 79.00 81 ASN A CA 1
ATOM 673 C C . ASN A 1 81 ? -10.177 12.234 13.021 1.00 79.00 81 ASN A C 1
ATOM 675 O O . ASN A 1 81 ? -10.844 12.523 14.012 1.00 79.00 81 ASN A O 1
ATOM 679 N N . CYS A 1 82 ? -10.700 12.289 11.791 1.00 75.81 82 CYS A N 1
ATOM 680 C CA . CYS A 1 82 ? -12.109 12.608 11.550 1.00 75.81 82 CYS A CA 1
ATOM 681 C C . CYS A 1 82 ? -13.048 11.582 12.206 1.00 75.81 82 CYS A C 1
ATOM 683 O O . CYS A 1 82 ? -14.025 11.981 12.841 1.00 75.81 82 CYS A O 1
ATOM 685 N N . SER A 1 83 ? -12.740 10.288 12.098 1.00 72.94 83 SER A N 1
ATOM 686 C CA . SER A 1 83 ? -13.514 9.219 12.736 1.00 72.94 83 SER A CA 1
ATOM 687 C C . SER A 1 83 ? -13.469 9.300 14.265 1.00 72.94 83 SER A C 1
ATOM 689 O O . SER A 1 83 ? -14.508 9.158 14.902 1.00 72.94 83 SER A O 1
ATOM 691 N N . GLU A 1 84 ? -12.312 9.593 14.868 1.00 71.06 84 GLU A N 1
ATOM 692 C CA . GLU A 1 84 ? -12.193 9.812 16.317 1.00 71.06 84 GLU A CA 1
ATOM 693 C C . GLU A 1 84 ? -13.012 11.015 16.794 1.00 71.06 84 GLU A C 1
ATOM 695 O O . GLU A 1 84 ? -13.679 10.936 17.826 1.00 71.06 84 GLU A O 1
ATOM 700 N N . ILE A 1 85 ? -12.967 12.131 16.058 1.00 73.44 85 ILE A N 1
ATOM 701 C CA . ILE A 1 85 ? -13.756 13.327 16.380 1.00 73.44 85 ILE A CA 1
ATOM 702 C C . ILE A 1 85 ? -15.251 12.995 16.325 1.00 73.44 85 ILE A C 1
ATOM 704 O O . ILE A 1 85 ? -15.988 13.325 17.251 1.00 73.44 85 ILE A O 1
ATOM 708 N N . GLN A 1 86 ? -15.703 12.306 15.274 1.00 68.38 86 GLN A N 1
ATOM 709 C CA . GLN A 1 86 ? -17.102 11.890 15.150 1.00 68.38 86 GLN A CA 1
ATOM 710 C C . GLN A 1 86 ? -17.522 10.914 16.253 1.00 68.38 86 GLN A C 1
ATOM 712 O O . GLN A 1 86 ? -18.604 11.068 16.811 1.00 68.38 86 GLN A O 1
ATOM 717 N N . PHE A 1 87 ? -16.676 9.946 16.608 1.00 69.62 87 PHE A N 1
ATOM 718 C CA . PHE A 1 87 ? -16.941 9.018 17.706 1.00 69.62 87 PHE A CA 1
ATOM 719 C C . PHE A 1 87 ? -17.101 9.753 19.044 1.00 69.62 87 PHE A C 1
ATOM 721 O O . PHE A 1 87 ? -18.071 9.516 19.758 1.00 69.62 87 PHE A O 1
ATOM 728 N N . LYS A 1 88 ? -16.206 10.700 19.354 1.00 68.62 88 LYS A N 1
ATOM 729 C CA . LYS A 1 88 ? -16.287 11.522 20.575 1.00 68.62 88 LYS A CA 1
ATOM 730 C C . LYS A 1 88 ? -17.545 12.392 20.616 1.00 68.62 88 LYS A C 1
ATOM 732 O O . LYS A 1 88 ? -18.107 12.567 21.687 1.00 68.62 88 LYS A O 1
ATOM 737 N N . ASN A 1 89 ? -17.997 12.898 19.469 1.00 70.75 89 ASN A N 1
ATOM 738 C CA . ASN A 1 89 ? -19.180 13.757 19.386 1.00 70.75 89 ASN A CA 1
ATOM 739 C C . ASN A 1 89 ? -20.514 12.985 19.412 1.00 70.75 89 ASN A C 1
ATOM 741 O O . ASN A 1 89 ? -21.533 13.575 19.754 1.00 70.75 89 ASN A O 1
ATOM 745 N N . ASN A 1 90 ? -20.520 11.698 19.039 1.00 69.50 90 ASN A N 1
ATOM 746 C CA . ASN A 1 90 ? -21.726 10.858 18.964 1.00 69.50 90 ASN A CA 1
ATOM 747 C C . ASN A 1 90 ? -21.950 9.970 20.202 1.00 69.50 90 ASN A C 1
ATOM 749 O O . ASN A 1 90 ? -22.979 9.304 20.286 1.00 69.50 90 ASN A O 1
ATOM 753 N N . ILE A 1 91 ? -21.012 9.936 21.155 1.00 59.53 91 ILE A N 1
ATOM 754 C CA . ILE A 1 91 ? -21.254 9.392 22.497 1.00 59.53 91 ILE A CA 1
ATOM 755 C C . ILE A 1 91 ? -21.661 10.559 23.405 1.00 59.53 91 ILE A C 1
ATOM 757 O O . ILE A 1 91 ? -20.857 11.086 24.172 1.00 59.53 91 ILE A O 1
ATOM 761 N N . HIS A 1 92 ? -22.923 10.961 23.268 1.00 48.91 92 HIS A N 1
ATOM 762 C CA . HIS A 1 92 ? -23.695 11.748 24.227 1.00 48.91 92 HIS A CA 1
ATOM 763 C C . HIS A 1 92 ? -25.109 11.178 24.297 1.00 48.91 92 HIS A C 1
ATOM 765 O O . HIS A 1 92 ? -25.718 11.000 23.219 1.00 48.91 92 HIS A O 1
#

pLDDT: mean 77.82, std 10.69, range [47.16, 91.75]

Sequence (92 aa):
MFKPKEKSPTTEETSRLISVLFSRFDAEKKTLLLNLIDHFVLNDLKIPEHQVPWLNSNFNNLDDHCYFLNLVRLAYAKLFNCSEIQFKNNIH

Radius of gyration: 17.47 Å; chains: 1; bounding box: 42×36×48 Å

Secondary structure (DSSP, 8-state):
-PPPPPPPPPHHHHHHHHHHHHHTS-HHHHHHHHHHHHHIIIIIS---GGG-TTT-TT--SHHHHHHHHHHHHHHHHHHHHHHHHHHHHH--

Foldseek 3Di:
DDDPDDPDDDPVNVVVVVCVVCVVDDPVVVVVVVVVVVCCVCPVVVPDQCQQLVSHPVNDDPVSNVVVVVVVVVVVVVVVVVVVVVVVVPPD